Protein AF-A0A9D4WA13-F1 (afdb_monomer_lite)

Sequence (110 aa):
ENVDEQYSPLKLIDDSCFISFELNHFFESCLPKLLQGCKKVLLYSTLKHGISLRTMIRNTAQLNTPALLVAGDMQGAVFGALLDCPLIPTTKPKYQVCQLLFYSTYNLYT

InterPro domains:
  IPR006571 TLDc domain [PF07534] (19-97)

Structure (mmCIF, N/CA/C/O backbone):
data_AF-A0A9D4WA13-F1
#
_entry.id   AF-A0A9D4WA13-F1
#
loop_
_atom_site.group_PDB
_atom_site.id
_atom_site.type_symbol
_atom_site.label_atom_id
_atom_site.label_alt_id
_atom_site.label_comp_id
_atom_site.label_asym_id
_atom_site.label_entity_id
_atom_site.label_seq_id
_atom_site.pdbx_PDB_ins_code
_atom_site.Cartn_x
_atom_site.Cartn_y
_atom_site.Cartn_z
_atom_site.occupancy
_atom_site.B_iso_or_equiv
_atom_site.auth_seq_id
_atom_site.auth_comp_id
_atom_site.auth_asym_id
_atom_site.auth_atom_id
_atom_site.pdbx_PDB_model_num
ATOM 1 N N . GLU A 1 1 ? -16.390 -18.552 32.658 1.00 33.50 1 GLU A N 1
ATOM 2 C CA . GLU A 1 1 ? -15.531 -18.489 31.460 1.00 33.50 1 GLU A CA 1
ATOM 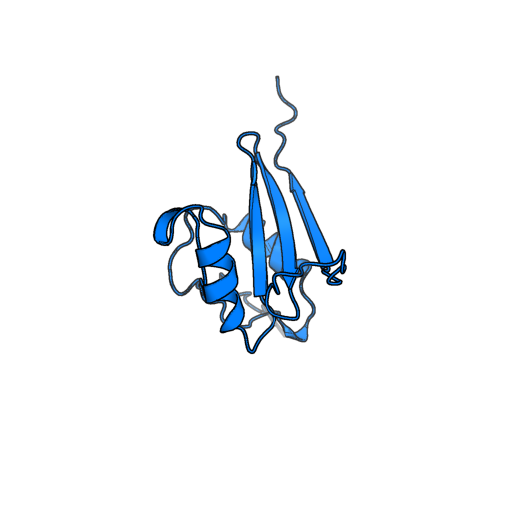3 C C . GLU A 1 1 ? -15.906 -17.247 30.675 1.00 33.50 1 GLU A C 1
ATOM 5 O O . GLU A 1 1 ? -16.990 -17.207 30.118 1.00 33.50 1 GLU A O 1
ATOM 10 N N . ASN A 1 2 ? -15.068 -16.212 30.723 1.00 26.77 2 ASN A N 1
ATOM 11 C CA . ASN A 1 2 ? -15.188 -15.032 29.869 1.00 26.77 2 ASN A CA 1
AT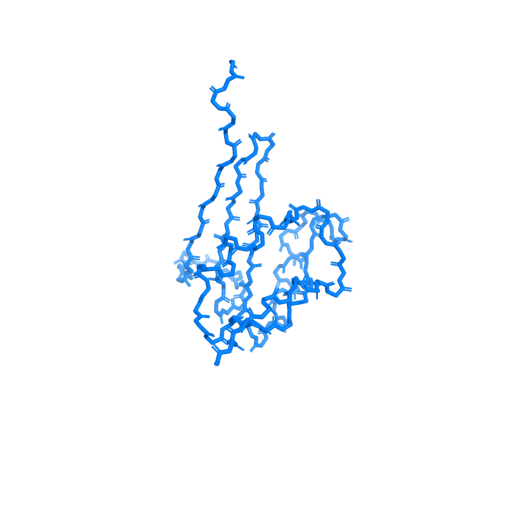OM 12 C C . ASN A 1 2 ? -13.956 -15.048 28.972 1.00 26.77 2 ASN A C 1
ATOM 14 O O . ASN A 1 2 ? -12.848 -14.823 29.457 1.00 26.77 2 ASN A O 1
ATOM 18 N N . VAL A 1 3 ? -14.141 -15.391 27.702 1.00 37.53 3 VAL A N 1
ATOM 19 C CA . VAL A 1 3 ? -13.110 -15.234 26.675 1.00 37.53 3 VAL A CA 1
ATOM 20 C C . VAL A 1 3 ? -13.520 -14.015 25.859 1.00 37.53 3 VAL A C 1
ATOM 22 O O . VAL A 1 3 ? -14.065 -14.135 24.769 1.00 37.53 3 VAL A O 1
ATOM 25 N N . ASP A 1 4 ? -13.322 -12.831 26.441 1.00 33.03 4 ASP A N 1
ATOM 26 C CA . ASP A 1 4 ? -13.274 -11.590 25.671 1.00 33.03 4 ASP A CA 1
ATOM 27 C C . ASP A 1 4 ? -11.929 -11.589 24.935 1.00 33.03 4 ASP A C 1
ATOM 29 O O . ASP A 1 4 ? -10.914 -11.090 25.428 1.00 33.03 4 ASP A O 1
ATOM 33 N N . GLU A 1 5 ? -11.899 -12.225 23.762 1.00 37.06 5 GLU A N 1
ATOM 34 C CA . GLU A 1 5 ? -10.838 -12.031 22.777 1.00 37.06 5 GLU A CA 1
ATOM 35 C C . GLU A 1 5 ? -10.907 -10.580 22.301 1.00 37.06 5 GLU A C 1
ATOM 37 O O . GLU A 1 5 ? -11.626 -10.196 21.378 1.00 37.06 5 GLU A O 1
ATOM 42 N N . GLN A 1 6 ? -10.174 -9.741 23.021 1.00 34.94 6 GLN A N 1
ATOM 43 C CA . GLN A 1 6 ? -10.061 -8.323 22.777 1.00 34.94 6 GLN A CA 1
ATOM 44 C C . GLN A 1 6 ? -9.257 -8.113 21.489 1.00 34.94 6 GLN A C 1
ATOM 46 O O . GLN A 1 6 ? -8.026 -8.030 21.506 1.00 34.94 6 GLN A O 1
ATOM 51 N N . TYR A 1 7 ? -9.967 -8.065 20.357 1.00 41.25 7 TYR A N 1
ATOM 52 C CA . TYR A 1 7 ? -9.432 -7.673 19.055 1.00 41.25 7 TYR A CA 1
ATOM 53 C C . TYR A 1 7 ? -8.724 -6.326 19.204 1.00 41.25 7 TYR A C 1
ATOM 55 O O . TYR A 1 7 ? -9.340 -5.264 19.300 1.00 41.25 7 TYR A O 1
ATOM 63 N N . SER A 1 8 ? -7.400 -6.387 19.302 1.00 38.38 8 SER A N 1
ATOM 64 C CA . SER A 1 8 ? -6.572 -5.207 19.486 1.00 38.38 8 SER A CA 1
ATOM 65 C C . SER A 1 8 ? -6.630 -4.368 18.207 1.00 38.38 8 SER A C 1
ATOM 67 O O . SER A 1 8 ? -6.421 -4.923 17.124 1.00 38.38 8 SER A O 1
ATOM 69 N N . PRO A 1 9 ? -6.892 -3.049 18.297 1.00 46.25 9 PRO A N 1
ATOM 70 C CA . PRO A 1 9 ? -6.888 -2.170 17.141 1.00 46.25 9 PRO A CA 1
ATOM 71 C C . PRO A 1 9 ? -5.571 -2.295 16.383 1.00 46.25 9 PRO A C 1
ATOM 73 O O . PRO A 1 9 ? -4.483 -2.310 16.963 1.00 46.25 9 PRO A O 1
ATOM 76 N N . LEU A 1 10 ? -5.695 -2.403 15.070 1.00 54.41 10 LEU A N 1
ATOM 77 C CA . LEU A 1 10 ? -4.603 -2.608 14.135 1.00 54.41 10 LEU A CA 1
ATOM 78 C C . LEU A 1 10 ? -3.580 -1.488 14.269 1.00 54.41 10 LEU A C 1
ATOM 80 O O . LEU A 1 10 ? -3.792 -0.365 13.815 1.00 54.41 10 LEU A O 1
ATOM 84 N N . LYS A 1 11 ? -2.449 -1.801 14.894 1.00 45.09 11 LYS A N 1
ATOM 85 C CA . LYS A 1 11 ? -1.344 -0.862 15.038 1.00 45.09 11 LYS A CA 1
ATOM 86 C C . LYS A 1 11 ? -0.568 -0.837 13.727 1.00 45.09 11 LYS A C 1
ATOM 88 O O . LYS A 1 11 ? 0.426 -1.552 13.568 1.00 45.09 11 LYS A O 1
ATOM 93 N N . LEU A 1 12 ? -1.061 -0.053 12.769 1.00 53.75 12 LEU A N 1
ATOM 94 C CA . LEU A 1 12 ? -0.272 0.323 11.603 1.00 53.75 12 LEU A CA 1
ATOM 95 C C . LEU A 1 12 ? 1.035 0.919 12.143 1.00 53.75 12 LEU A C 1
ATOM 97 O O . LEU A 1 12 ? 1.008 1.777 13.019 1.00 53.75 12 LEU A O 1
ATOM 101 N N . ILE A 1 13 ? 2.188 0.415 11.690 1.00 50.28 13 ILE A N 1
ATOM 102 C CA . ILE A 1 13 ? 3.499 0.931 12.144 1.00 50.28 13 ILE A CA 1
ATOM 103 C C . ILE A 1 13 ? 3.640 2.428 11.847 1.00 50.28 13 ILE A C 1
ATOM 105 O O . ILE A 1 13 ? 4.450 3.117 12.458 1.00 50.28 13 ILE A O 1
ATOM 109 N N . ASP A 1 14 ? 2.839 2.910 10.908 1.00 54.19 14 ASP A N 1
ATOM 110 C CA . ASP A 1 14 ? 2.879 4.251 10.390 1.00 54.19 14 ASP A CA 1
ATOM 111 C C . ASP A 1 14 ? 1.434 4.626 10.042 1.00 54.19 14 ASP A C 1
ATOM 113 O O . ASP A 1 14 ? 0.843 3.950 9.201 1.00 54.19 14 ASP A O 1
ATOM 117 N N . ASP A 1 15 ? 0.838 5.609 10.724 1.00 53.66 15 ASP A N 1
ATOM 118 C CA . ASP A 1 15 ? -0.588 5.937 10.586 1.00 53.66 15 ASP A CA 1
ATOM 119 C C . ASP A 1 15 ? -0.941 6.196 9.111 1.00 53.66 15 ASP A C 1
ATOM 121 O O . ASP A 1 15 ? -0.362 7.056 8.438 1.00 53.66 15 ASP A O 1
ATOM 125 N N . SER A 1 16 ? -1.890 5.428 8.571 1.00 55.84 16 SER A N 1
ATOM 126 C CA . SER A 1 16 ? -2.448 5.687 7.247 1.00 55.84 16 SER A CA 1
ATOM 127 C C . SER A 1 16 ? -3.637 6.606 7.440 1.00 55.84 16 SER A C 1
ATOM 129 O O . SER A 1 16 ? -4.697 6.156 7.863 1.00 55.84 16 SER A O 1
ATOM 131 N N . CYS A 1 17 ? -3.488 7.885 7.087 1.00 60.31 17 CYS A N 1
ATOM 132 C CA . CYS A 1 17 ? -4.580 8.866 7.133 1.00 60.31 17 CYS A CA 1
ATOM 133 C C . CYS A 1 17 ? -5.801 8.467 6.277 1.00 60.31 17 CYS A C 1
ATOM 135 O O . CYS A 1 17 ? -6.844 9.103 6.366 1.00 60.31 17 CYS A O 1
ATOM 137 N N . PHE A 1 18 ? -5.659 7.450 5.422 1.00 72.56 18 PHE A N 1
ATOM 138 C CA . PHE A 1 18 ? -6.684 6.972 4.502 1.00 72.56 18 PHE A CA 1
ATOM 139 C C . PHE A 1 18 ? -7.544 5.825 5.071 1.00 72.56 18 PHE A C 1
ATOM 141 O O . PHE A 1 18 ? -8.679 5.651 4.641 1.00 72.56 18 PHE A O 1
ATOM 148 N N . ILE A 1 19 ? -7.036 5.031 6.022 1.00 75.38 19 ILE A N 1
ATOM 149 C CA . ILE A 1 19 ? -7.741 3.835 6.514 1.00 75.38 19 ILE A CA 1
ATOM 150 C C . ILE A 1 19 ? -8.372 4.143 7.877 1.00 75.38 19 ILE A C 1
ATOM 152 O O . ILE A 1 19 ? -7.668 4.197 8.884 1.00 75.38 19 ILE A O 1
ATOM 156 N N . SER A 1 20 ? -9.699 4.322 7.910 1.00 78.81 20 SER A N 1
ATOM 157 C CA . SER A 1 20 ? -10.460 4.436 9.163 1.00 78.81 20 SER A CA 1
ATOM 158 C C . SER A 1 20 ? -10.504 3.102 9.917 1.00 78.81 20 SER A C 1
ATOM 160 O O . SER A 1 20 ? -10.217 2.044 9.350 1.00 78.81 20 SER A O 1
ATOM 162 N N . PHE A 1 21 ? -10.887 3.130 11.195 1.00 80.62 21 PHE A N 1
ATOM 163 C CA . PHE A 1 21 ? -11.013 1.918 12.009 1.00 80.62 21 PHE A CA 1
ATOM 164 C C . PHE A 1 21 ? -12.009 0.916 11.401 1.00 80.62 21 PHE A C 1
ATOM 166 O O . PHE A 1 21 ? -11.707 -0.274 11.298 1.00 80.62 21 PHE A O 1
ATOM 173 N N . GLU A 1 22 ? -13.154 1.403 10.926 1.00 82.31 22 GLU A N 1
ATOM 174 C CA . GLU A 1 22 ? -14.222 0.606 10.315 1.00 82.31 22 GLU A CA 1
ATOM 175 C C . GLU A 1 22 ? -13.756 -0.047 9.012 1.00 82.31 22 GLU A C 1
ATOM 177 O O . GLU A 1 22 ? -13.955 -1.246 8.811 1.00 82.31 22 GLU A O 1
ATOM 182 N N . LEU A 1 23 ? -13.077 0.722 8.152 1.00 81.38 23 LEU A N 1
ATOM 183 C CA . LEU A 1 23 ? -12.476 0.217 6.917 1.00 81.38 23 LEU A CA 1
ATOM 184 C C . LEU A 1 23 ? -11.459 -0.882 7.204 1.00 81.38 23 LEU A C 1
ATOM 186 O O . LEU A 1 23 ? -11.438 -1.918 6.541 1.00 81.38 23 LEU A O 1
ATOM 190 N N . ASN A 1 24 ? -10.615 -0.660 8.206 1.00 81.38 24 ASN A N 1
ATOM 191 C CA . ASN A 1 24 ? -9.589 -1.617 8.574 1.00 81.38 24 ASN A CA 1
ATOM 192 C C . ASN A 1 24 ? -10.207 -2.927 9.073 1.00 81.38 24 ASN A C 1
ATOM 194 O O . ASN A 1 24 ? -9.828 -4.001 8.612 1.00 81.38 24 ASN A O 1
ATOM 198 N N . HIS A 1 25 ? -11.214 -2.833 9.945 1.00 84.06 25 HIS A N 1
ATOM 199 C CA . HIS A 1 25 ? -11.963 -3.986 10.435 1.00 84.06 25 HIS A CA 1
ATOM 200 C C . HIS A 1 25 ? -12.671 -4.742 9.298 1.00 84.06 25 HIS A C 1
ATOM 202 O O . HIS A 1 25 ? -12.618 -5.972 9.243 1.00 84.06 25 HIS A O 1
ATOM 208 N N . PHE A 1 26 ? -13.283 -4.024 8.349 1.00 86.44 26 PHE A N 1
ATOM 209 C CA . PHE A 1 26 ? -13.881 -4.629 7.157 1.00 86.44 26 PHE A CA 1
ATOM 210 C C . PHE A 1 26 ? -12.848 -5.440 6.369 1.00 86.44 26 PHE A C 1
ATOM 212 O O . PHE A 1 26 ? -13.067 -6.626 6.102 1.00 86.44 26 PHE A O 1
ATOM 219 N N . PHE A 1 27 ? -11.697 -4.842 6.052 1.00 82.81 27 PHE A N 1
ATOM 220 C CA . PHE A 1 27 ? -10.659 -5.546 5.310 1.00 82.81 27 PHE A CA 1
ATOM 221 C C . PHE A 1 27 ? -10.107 -6.746 6.085 1.00 82.81 27 PHE A C 1
ATOM 223 O O . PHE A 1 27 ? -9.955 -7.799 5.476 1.00 82.81 27 PHE A O 1
ATOM 230 N N . GLU A 1 28 ? -9.879 -6.649 7.400 1.00 82.00 28 GLU A N 1
ATOM 231 C CA . GLU A 1 28 ? -9.473 -7.799 8.232 1.00 82.00 28 GLU A CA 1
ATOM 232 C C . GLU A 1 28 ? -10.459 -8.964 8.171 1.00 82.00 28 GLU A C 1
ATOM 234 O O . GLU A 1 28 ? -10.051 -10.119 8.034 1.00 82.00 28 GLU A O 1
ATOM 239 N N . SER A 1 29 ? -11.760 -8.675 8.246 1.00 83.75 29 SER A N 1
ATOM 240 C CA . SER A 1 29 ? -12.789 -9.719 8.197 1.00 83.75 29 SER A CA 1
ATOM 241 C C . SER A 1 29 ? -12.797 -10.475 6.864 1.00 83.75 29 SER A C 1
ATOM 243 O O . SER A 1 29 ? -13.172 -11.645 6.812 1.00 83.75 29 SER A O 1
ATOM 245 N N . CYS A 1 30 ? -12.329 -9.823 5.796 1.00 82.88 30 CYS A N 1
ATOM 246 C CA . CYS A 1 30 ? -12.224 -10.399 4.463 1.00 82.88 30 CYS A CA 1
ATOM 247 C C . CYS A 1 30 ? -10.901 -11.139 4.218 1.00 82.88 30 CYS A C 1
ATOM 249 O O . CYS A 1 30 ? -10.782 -11.857 3.220 1.00 82.88 30 CYS A O 1
ATOM 251 N N . LEU A 1 31 ? -9.894 -10.945 5.078 1.00 81.06 31 LEU A N 1
ATOM 252 C CA . LEU A 1 31 ? -8.605 -11.607 4.930 1.00 81.06 31 LEU A CA 1
ATOM 253 C C . LEU A 1 31 ? -8.690 -13.082 5.350 1.00 81.06 31 LEU A C 1
ATOM 255 O O . LEU A 1 31 ? -9.417 -13.428 6.285 1.00 81.06 31 LEU A O 1
ATOM 259 N N . PRO A 1 32 ? -7.900 -13.965 4.711 1.00 80.81 32 PRO A N 1
ATOM 260 C CA . PRO A 1 32 ? -7.709 -15.325 5.188 1.00 80.81 32 PRO A CA 1
ATOM 261 C C . PRO A 1 32 ? -7.317 -15.334 6.667 1.00 80.81 32 PRO A C 1
ATOM 263 O O . PRO A 1 32 ? -6.497 -14.522 7.092 1.00 80.81 32 PRO A O 1
ATOM 266 N N . LYS A 1 33 ? -7.820 -16.309 7.435 1.00 79.44 33 LYS A N 1
ATOM 267 C CA . LYS A 1 33 ? -7.513 -16.457 8.874 1.00 79.44 33 LYS A CA 1
ATOM 268 C C . LYS A 1 33 ? -6.011 -16.455 9.186 1.00 79.44 33 LYS A C 1
ATOM 270 O O . LYS A 1 33 ? -5.614 -16.027 10.258 1.00 79.44 33 LYS A O 1
ATOM 275 N N . LEU A 1 34 ? -5.181 -16.893 8.236 1.00 75.62 34 LEU A N 1
ATOM 276 C CA . LEU A 1 34 ? -3.720 -16.895 8.352 1.00 75.62 34 LEU A CA 1
ATOM 277 C C . LEU A 1 34 ? -3.111 -15.482 8.448 1.00 75.62 34 LEU A C 1
ATOM 279 O O . LEU A 1 34 ? -2.009 -15.325 8.959 1.00 75.62 34 LEU A O 1
ATOM 283 N N . LEU A 1 35 ? -3.808 -14.469 7.934 1.00 73.69 35 LEU A N 1
ATOM 284 C CA . LEU A 1 35 ? -3.366 -13.073 7.915 1.00 73.69 35 LEU A CA 1
ATOM 285 C C . LEU A 1 35 ? -4.026 -12.225 9.009 1.00 73.69 35 LEU A C 1
ATOM 287 O O . LEU A 1 35 ? -3.602 -11.092 9.233 1.00 73.69 35 LEU A O 1
ATOM 291 N N . GLN A 1 36 ? -5.031 -12.766 9.702 1.00 78.31 36 GLN A N 1
ATOM 292 C CA . GLN A 1 36 ? -5.697 -12.085 10.808 1.00 78.31 36 GLN A CA 1
ATOM 293 C C . GLN A 1 36 ? -4.748 -11.969 12.009 1.00 78.31 36 GLN A C 1
ATOM 295 O O . GLN A 1 36 ? -4.035 -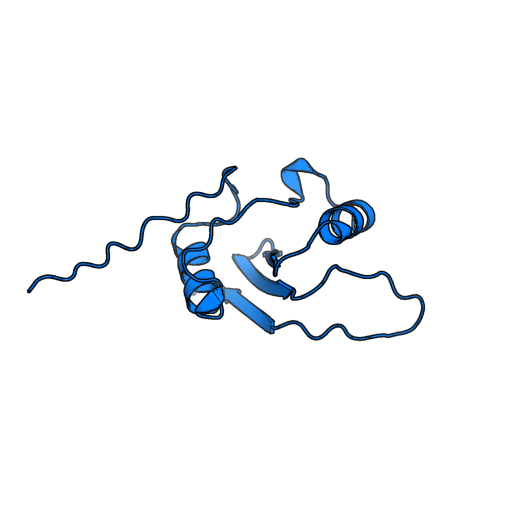12.911 12.353 1.00 78.31 36 GLN A O 1
ATOM 300 N N . GLY A 1 37 ? -4.702 -10.787 12.629 1.00 72.44 37 GLY A N 1
ATOM 301 C CA . GLY A 1 37 ? -3.833 -10.509 13.782 1.00 72.44 37 GLY A CA 1
ATOM 302 C C . GLY A 1 37 ? -2.345 -10.337 13.444 1.00 72.44 37 GLY A C 1
ATOM 303 O O . GLY A 1 37 ? -1.538 -10.063 14.334 1.00 72.44 37 GLY A O 1
ATOM 304 N N . CYS A 1 38 ? -1.962 -10.448 12.167 1.00 74.81 38 CYS A N 1
ATOM 305 C CA . CYS A 1 38 ? -0.601 -10.165 11.726 1.00 74.81 38 CYS A CA 1
ATOM 306 C C . CYS A 1 38 ? -0.308 -8.659 11.764 1.00 74.81 38 CYS A C 1
ATOM 308 O O . CYS A 1 38 ? -1.143 -7.818 11.423 1.00 74.81 38 CYS A O 1
ATOM 310 N N . LYS A 1 39 ? 0.929 -8.301 12.122 1.00 75.94 39 LYS A N 1
ATOM 311 C CA . LYS A 1 39 ? 1.383 -6.908 12.089 1.00 75.94 39 LYS A CA 1
ATOM 312 C C . LYS A 1 39 ? 1.505 -6.438 10.639 1.00 75.94 39 LYS A C 1
ATOM 314 O O . LYS A 1 39 ? 2.356 -6.924 9.898 1.00 75.94 39 LYS A O 1
ATOM 319 N N . LYS A 1 40 ? 0.693 -5.457 10.251 1.00 76.19 40 LYS A N 1
ATOM 320 C CA . LYS A 1 40 ? 0.750 -4.837 8.923 1.00 76.19 40 LYS A CA 1
ATOM 321 C C . LYS A 1 40 ? 1.734 -3.671 8.905 1.00 76.19 40 LYS A C 1
ATOM 323 O O . LYS A 1 40 ? 1.794 -2.870 9.840 1.00 76.19 40 LYS A O 1
ATOM 328 N N . VAL A 1 41 ? 2.493 -3.565 7.819 1.00 81.94 41 VAL A N 1
ATOM 329 C CA . VAL A 1 41 ? 3.459 -2.484 7.591 1.00 81.94 41 VAL A CA 1
ATOM 330 C C . VAL A 1 41 ? 3.078 -1.743 6.322 1.00 81.94 41 VAL A C 1
ATOM 332 O O . VAL A 1 41 ? 2.735 -2.364 5.316 1.00 81.94 41 VAL A O 1
ATOM 335 N N . LEU A 1 42 ? 3.140 -0.413 6.362 1.00 85.00 42 LEU A N 1
ATOM 336 C CA . LEU A 1 42 ? 2.917 0.404 5.180 1.00 85.00 42 LEU A CA 1
ATOM 337 C C . LEU A 1 42 ? 4.130 0.304 4.248 1.00 85.00 42 LEU A C 1
ATOM 339 O O . LEU A 1 42 ? 5.186 0.859 4.532 1.00 85.00 42 LEU A O 1
ATOM 343 N N . LEU A 1 43 ? 3.963 -0.388 3.123 1.00 87.00 43 LEU A N 1
ATOM 344 C CA . LEU A 1 43 ? 5.012 -0.534 2.109 1.00 87.00 43 LEU A CA 1
ATOM 345 C C . LEU A 1 43 ? 5.045 0.635 1.111 1.00 87.00 43 LEU A C 1
ATOM 347 O O . LEU A 1 43 ? 6.094 1.018 0.592 1.00 87.00 43 LEU A O 1
ATOM 351 N N . TYR A 1 44 ? 3.875 1.177 0.783 1.00 88.56 44 TYR A N 1
ATOM 352 C CA . TYR A 1 44 ? 3.720 2.241 -0.197 1.00 88.56 44 TYR A CA 1
ATOM 353 C C . TYR A 1 44 ? 2.448 3.037 0.095 1.00 88.56 44 TYR A C 1
ATOM 355 O O . TYR A 1 44 ? 1.433 2.484 0.506 1.00 88.56 44 TYR A O 1
ATOM 363 N N . SER A 1 45 ? 2.505 4.341 -0.152 1.00 88.25 45 SER A N 1
ATOM 364 C CA . SER A 1 45 ? 1.340 5.222 -0.169 1.00 88.25 45 SER A CA 1
ATOM 365 C C . SER A 1 45 ? 1.595 6.357 -1.147 1.00 88.25 45 SER A C 1
ATOM 367 O O . SER A 1 45 ? 2.729 6.826 -1.277 1.00 88.25 45 SER A O 1
ATOM 369 N N . THR A 1 46 ? 0.540 6.823 -1.809 1.00 90.00 46 THR A N 1
ATOM 370 C CA . THR A 1 46 ? 0.618 7.955 -2.740 1.00 90.00 46 THR A CA 1
ATOM 371 C C . THR A 1 46 ? 1.028 9.249 -2.039 1.00 90.00 46 THR A C 1
ATOM 373 O O . THR A 1 46 ? 1.710 10.071 -2.644 1.00 90.00 46 THR A O 1
ATOM 376 N N . LEU A 1 47 ? 0.693 9.395 -0.751 1.00 86.38 47 LEU A N 1
ATOM 377 C CA . LEU A 1 47 ? 1.060 10.552 0.066 1.00 86.38 47 LEU A CA 1
ATOM 378 C C . LEU A 1 47 ? 2.559 10.593 0.406 1.00 86.38 47 LEU A C 1
ATOM 380 O O . LEU A 1 47 ? 3.167 11.654 0.327 1.00 86.38 47 LEU A O 1
ATOM 384 N N . LYS A 1 48 ? 3.168 9.454 0.769 1.00 88.19 48 LYS A N 1
ATOM 385 C CA . LYS A 1 48 ? 4.586 9.403 1.188 1.00 88.19 48 LYS A CA 1
ATOM 386 C C . LYS A 1 48 ? 5.551 9.168 0.032 1.00 88.19 48 LYS A C 1
ATOM 388 O O . LYS A 1 48 ? 6.674 9.654 0.059 1.00 88.19 48 LYS A O 1
ATOM 393 N N . HIS A 1 49 ? 5.124 8.412 -0.976 1.00 89.88 49 HIS A N 1
ATOM 394 C CA . HIS A 1 49 ? 5.996 7.914 -2.042 1.00 89.88 49 HIS A CA 1
ATOM 395 C C . HIS A 1 49 ? 5.629 8.459 -3.434 1.00 89.88 49 HIS A C 1
ATOM 397 O O . HIS A 1 49 ? 6.287 8.120 -4.422 1.00 89.88 49 HIS A O 1
ATOM 403 N N . GLY A 1 50 ? 4.590 9.299 -3.527 1.00 90.81 50 GLY A N 1
ATOM 404 C CA . GLY A 1 50 ? 4.077 9.862 -4.777 1.00 90.81 50 GLY A CA 1
ATOM 405 C C . GLY A 1 50 ? 3.232 8.876 -5.587 1.00 90.81 50 GLY A C 1
ATOM 406 O O . GLY A 1 50 ? 3.150 7.699 -5.264 1.00 90.81 50 GLY A O 1
ATOM 407 N N . ILE A 1 51 ? 2.620 9.340 -6.678 1.00 92.00 51 ILE A N 1
ATOM 408 C CA . ILE A 1 51 ? 1.618 8.598 -7.481 1.00 92.00 51 ILE A CA 1
ATOM 409 C C . ILE A 1 51 ? 2.202 7.680 -8.574 1.00 92.00 51 ILE A C 1
ATOM 411 O O . ILE A 1 51 ? 1.485 7.176 -9.435 1.00 92.00 51 ILE A O 1
ATOM 415 N N . SER A 1 52 ? 3.522 7.491 -8.598 1.00 93.25 52 SER A N 1
ATOM 416 C CA . SER A 1 52 ? 4.196 6.748 -9.667 1.00 93.25 52 SER A CA 1
ATOM 417 C C . SER A 1 52 ? 3.992 5.238 -9.533 1.00 93.25 52 SER A C 1
ATOM 419 O O . SER A 1 52 ? 4.484 4.618 -8.586 1.00 93.25 52 SER A O 1
ATOM 421 N N . LEU A 1 53 ? 3.387 4.618 -10.553 1.00 90.69 53 LEU A N 1
ATOM 422 C CA . LEU A 1 53 ? 3.274 3.157 -10.650 1.00 90.69 53 LEU A CA 1
ATOM 423 C C . LEU A 1 53 ? 4.641 2.466 -10.622 1.00 90.69 53 LEU A C 1
ATOM 425 O O . LEU A 1 53 ? 4.779 1.406 -10.023 1.00 90.69 53 LEU A O 1
ATOM 429 N N . ARG A 1 54 ? 5.678 3.075 -11.215 1.00 91.19 54 ARG A N 1
ATOM 430 C CA . ARG A 1 54 ? 7.048 2.535 -11.169 1.00 91.19 54 ARG A CA 1
ATOM 431 C C . ARG A 1 54 ? 7.557 2.444 -9.731 1.00 91.19 54 ARG A C 1
ATOM 433 O O . ARG A 1 54 ? 8.202 1.460 -9.376 1.00 91.19 54 ARG A O 1
ATOM 440 N N . THR A 1 55 ? 7.272 3.460 -8.918 1.00 91.81 55 THR A N 1
ATOM 441 C CA . THR A 1 55 ? 7.650 3.477 -7.500 1.00 91.81 55 THR A CA 1
ATOM 442 C C . THR A 1 55 ? 6.875 2.417 -6.725 1.00 91.81 55 THR A C 1
ATOM 444 O O . THR A 1 55 ? 7.492 1.643 -5.998 1.00 91.81 55 THR A O 1
ATOM 447 N N . MET A 1 56 ? 5.558 2.324 -6.942 1.00 90.50 56 MET A N 1
ATOM 448 C CA . MET A 1 56 ? 4.714 1.294 -6.332 1.00 90.50 56 MET A CA 1
ATOM 449 C C . MET A 1 56 ? 5.224 -0.114 -6.657 1.00 90.50 56 MET A C 1
ATOM 451 O O . MET A 1 56 ? 5.502 -0.887 -5.748 1.00 90.50 56 MET A O 1
ATOM 455 N N . ILE A 1 57 ? 5.434 -0.417 -7.940 1.00 90.38 57 ILE A N 1
ATOM 456 C CA . ILE A 1 57 ? 5.925 -1.716 -8.417 1.00 90.38 57 ILE A CA 1
ATOM 457 C C . ILE A 1 57 ? 7.261 -2.077 -7.760 1.00 90.38 57 ILE A C 1
ATOM 459 O O . ILE A 1 57 ? 7.416 -3.181 -7.240 1.00 90.38 57 ILE A O 1
ATOM 463 N N . ARG A 1 58 ? 8.216 -1.139 -7.719 1.00 90.50 58 ARG A N 1
ATOM 464 C CA . ARG A 1 58 ? 9.520 -1.367 -7.081 1.00 90.50 58 ARG A CA 1
ATOM 465 C C . ARG A 1 58 ? 9.390 -1.661 -5.588 1.00 90.50 58 ARG A C 1
ATOM 467 O O . ARG A 1 58 ? 10.106 -2.525 -5.094 1.00 90.50 58 ARG A O 1
ATOM 474 N N . ASN A 1 59 ? 8.492 -0.974 -4.887 1.00 87.38 59 ASN A N 1
ATOM 475 C CA . ASN A 1 59 ? 8.233 -1.266 -3.481 1.00 87.38 59 ASN A CA 1
ATOM 476 C C . ASN A 1 59 ? 7.594 -2.655 -3.334 1.00 87.38 59 ASN A C 1
ATOM 478 O O . ASN A 1 59 ? 8.064 -3.451 -2.530 1.00 87.38 59 ASN A O 1
ATOM 482 N N . THR A 1 60 ? 6.607 -3.003 -4.171 1.00 86.75 60 THR A N 1
ATOM 483 C CA . THR A 1 60 ? 5.984 -4.340 -4.144 1.00 86.75 60 T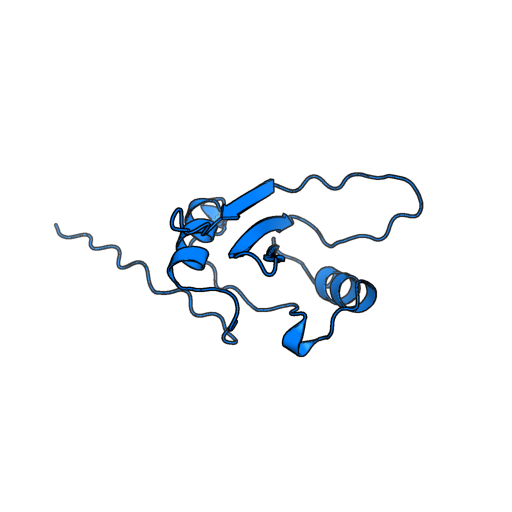HR A CA 1
ATOM 484 C C . THR A 1 60 ? 6.945 -5.474 -4.492 1.00 86.75 60 THR A C 1
ATOM 486 O O . THR A 1 60 ? 6.746 -6.582 -4.018 1.00 86.75 60 THR A O 1
ATOM 489 N N . ALA A 1 61 ? 8.012 -5.222 -5.255 1.00 86.50 61 ALA A N 1
ATOM 490 C CA . ALA A 1 61 ? 9.043 -6.221 -5.554 1.00 86.50 61 ALA A CA 1
ATOM 491 C C . ALA A 1 61 ? 9.793 -6.724 -4.307 1.00 86.50 61 ALA A C 1
ATOM 493 O O . ALA A 1 61 ? 10.446 -7.759 -4.370 1.00 86.50 61 ALA A O 1
ATOM 494 N N . GLN A 1 62 ? 9.692 -6.011 -3.183 1.00 80.31 62 GLN A N 1
ATOM 495 C CA . GLN A 1 62 ? 10.270 -6.407 -1.897 1.00 80.31 62 GLN A CA 1
ATOM 496 C C . GLN A 1 62 ? 9.312 -7.273 -1.056 1.00 80.31 62 GLN A C 1
ATOM 498 O O . GLN A 1 62 ? 9.646 -7.641 0.070 1.00 80.31 62 GLN A O 1
ATOM 503 N N . LEU A 1 63 ? 8.110 -7.578 -1.565 1.00 79.31 63 LEU A N 1
ATOM 504 C CA . LEU A 1 63 ? 7.121 -8.390 -0.860 1.00 79.31 63 LEU A CA 1
ATOM 505 C C . LEU A 1 63 ? 7.524 -9.864 -0.843 1.00 79.31 63 LEU A C 1
ATOM 507 O O . LEU A 1 63 ? 7.478 -10.543 -1.866 1.00 79.31 63 LEU A O 1
ATOM 511 N N . ASN A 1 64 ? 7.817 -10.360 0.357 1.00 76.06 64 ASN A N 1
ATOM 512 C CA . ASN A 1 64 ? 7.946 -11.790 0.648 1.00 76.06 64 ASN A CA 1
ATOM 513 C C . ASN A 1 64 ? 6.679 -12.364 1.311 1.00 76.06 64 ASN A C 1
ATOM 515 O O . ASN A 1 64 ? 6.620 -13.553 1.610 1.00 76.06 64 ASN A O 1
ATOM 519 N N . THR A 1 65 ? 5.684 -11.515 1.578 1.00 76.88 65 THR A N 1
ATOM 520 C CA . THR A 1 65 ? 4.429 -11.846 2.263 1.00 76.88 65 THR A CA 1
ATOM 521 C C . THR A 1 65 ? 3.244 -11.258 1.499 1.00 76.88 65 THR A C 1
ATOM 523 O O . THR A 1 65 ? 3.431 -10.258 0.797 1.00 76.88 65 THR A O 1
ATOM 526 N N . PRO A 1 66 ? 2.024 -11.802 1.669 1.00 83.50 66 PRO A N 1
ATOM 527 C CA . PRO A 1 66 ? 0.825 -11.216 1.087 1.00 83.50 66 PRO A CA 1
ATOM 528 C C . PRO A 1 66 ? 0.653 -9.748 1.485 1.00 83.50 66 PRO A C 1
ATOM 530 O O . PRO A 1 66 ? 0.965 -9.356 2.614 1.00 83.50 66 PRO A O 1
ATOM 533 N N . ALA A 1 67 ? 0.158 -8.935 0.557 1.00 86.19 67 ALA A N 1
ATOM 534 C CA . ALA A 1 67 ? -0.018 -7.502 0.744 1.00 86.19 67 ALA A CA 1
ATOM 535 C C . ALA A 1 67 ? -1.435 -7.069 0.396 1.00 86.19 67 ALA A C 1
ATOM 537 O O . ALA A 1 67 ? -2.012 -7.516 -0.589 1.00 86.19 67 ALA A O 1
ATOM 538 N N . LEU A 1 68 ? -1.976 -6.146 1.184 1.00 87.75 68 LEU A N 1
ATOM 539 C CA . LEU A 1 68 ? -3.264 -5.528 0.908 1.00 87.75 68 LEU A CA 1
ATOM 540 C C . LEU A 1 68 ? -3.033 -4.195 0.190 1.00 87.75 68 LEU A C 1
ATOM 542 O O . LEU A 1 68 ? -2.507 -3.250 0.780 1.00 87.75 68 LEU A O 1
ATOM 546 N N . LEU A 1 69 ? -3.430 -4.119 -1.077 1.00 89.44 69 LEU A N 1
ATOM 547 C CA . LEU A 1 69 ? -3.534 -2.863 -1.810 1.00 89.44 69 LEU A CA 1
ATOM 548 C C . LEU A 1 69 ? -4.892 -2.240 -1.502 1.00 89.44 69 LEU A C 1
ATOM 550 O O . LEU A 1 69 ? -5.908 -2.908 -1.655 1.00 89.44 69 LEU A O 1
ATOM 554 N N . VAL A 1 70 ? -4.915 -0.971 -1.106 1.00 89.19 70 VAL A N 1
ATOM 555 C CA . VAL A 1 70 ? -6.158 -0.222 -0.899 1.00 89.19 70 VAL A CA 1
ATOM 556 C C . VAL A 1 70 ? -6.104 1.060 -1.724 1.00 89.19 70 VAL A C 1
ATOM 558 O O . VAL A 1 70 ? -5.106 1.780 -1.688 1.00 89.19 70 VAL A O 1
ATOM 561 N N . ALA A 1 71 ? -7.165 1.332 -2.474 1.00 89.19 71 ALA A N 1
ATOM 562 C CA . ALA A 1 71 ? -7.341 2.522 -3.294 1.00 89.19 71 ALA A CA 1
ATOM 563 C C . ALA A 1 71 ? -8.713 3.138 -3.010 1.00 89.19 71 ALA A C 1
ATOM 565 O O . ALA A 1 71 ? -9.693 2.417 -2.876 1.00 89.19 71 ALA A O 1
ATOM 566 N N . GLY A 1 72 ? -8.794 4.462 -2.933 1.00 88.12 72 GLY A N 1
ATOM 567 C CA . GLY A 1 72 ? -10.057 5.186 -2.798 1.00 88.12 72 GLY A CA 1
ATOM 568 C C . GLY A 1 72 ? -10.292 6.115 -3.968 1.00 88.12 72 GLY A C 1
ATOM 569 O O . GLY A 1 72 ? -9.333 6.641 -4.538 1.00 88.12 72 GLY A O 1
ATOM 570 N N . ASP A 1 73 ? -11.558 6.332 -4.298 1.00 86.88 73 ASP A N 1
ATOM 571 C CA . ASP A 1 73 ? -11.969 7.437 -5.152 1.00 86.88 73 ASP A CA 1
ATOM 572 C C . ASP A 1 73 ? -12.317 8.687 -4.318 1.00 86.88 73 ASP A C 1
ATOM 574 O O . ASP A 1 73 ? -12.319 8.673 -3.086 1.00 86.88 73 ASP A O 1
ATOM 578 N N . MET A 1 74 ? -12.596 9.800 -5.000 1.00 85.38 74 MET A N 1
ATOM 579 C CA . MET A 1 74 ? -12.981 11.059 -4.345 1.00 85.38 74 MET A CA 1
ATOM 580 C C . MET A 1 74 ? -14.450 11.079 -3.887 1.00 85.38 74 MET A C 1
ATOM 582 O O . MET A 1 74 ? -14.860 12.026 -3.223 1.00 85.38 74 MET A O 1
ATOM 586 N N . GLN A 1 75 ? -15.243 10.068 -4.251 1.00 85.50 75 GLN A N 1
ATOM 587 C CA . GLN A 1 75 ? -16.670 9.952 -3.933 1.00 85.50 75 GLN A CA 1
ATOM 588 C C . GLN A 1 75 ? -16.922 9.060 -2.703 1.00 85.50 75 GLN A C 1
ATOM 590 O O . GLN A 1 75 ? -18.069 8.895 -2.293 1.00 85.50 75 GLN A O 1
ATOM 595 N N . GLY A 1 76 ? -15.869 8.496 -2.102 1.00 82.00 76 GLY A N 1
ATOM 596 C CA . GLY A 1 76 ? -15.950 7.639 -0.915 1.00 82.00 76 GLY A CA 1
ATOM 597 C C . GLY A 1 76 ? -16.042 6.139 -1.215 1.00 82.00 76 GLY A C 1
ATOM 598 O O . GLY A 1 76 ? -16.251 5.341 -0.300 1.00 82.00 76 GLY A O 1
ATOM 599 N N . ALA A 1 77 ? -15.870 5.723 -2.470 1.00 85.81 77 ALA A N 1
ATOM 600 C CA . ALA A 1 77 ? -15.692 4.321 -2.815 1.00 85.81 77 ALA A CA 1
ATOM 601 C C . ALA A 1 77 ? -14.250 3.884 -2.514 1.00 85.81 77 ALA A C 1
ATOM 603 O O . ALA A 1 77 ? -13.284 4.530 -2.923 1.00 85.81 77 ALA A O 1
ATOM 604 N N . VAL A 1 78 ? -14.101 2.764 -1.810 1.00 88.25 78 VAL A N 1
ATOM 605 C CA . VAL A 1 78 ? -12.820 2.183 -1.406 1.00 88.25 78 VAL A CA 1
ATOM 606 C C . VAL A 1 78 ? -12.705 0.758 -1.947 1.00 88.25 78 VAL A C 1
ATOM 608 O O . VAL A 1 78 ? -13.507 -0.130 -1.676 1.00 88.25 78 VAL A O 1
ATOM 611 N N . PHE A 1 79 ? -11.652 0.518 -2.707 1.00 88.44 79 PHE A N 1
ATOM 612 C CA . PHE A 1 79 ? -11.320 -0.757 -3.318 1.00 88.44 79 PHE A CA 1
ATOM 613 C C . PHE A 1 79 ? -10.109 -1.350 -2.603 1.00 88.44 79 PHE A C 1
ATOM 615 O O . PHE A 1 79 ? -9.126 -0.659 -2.342 1.00 88.44 79 PHE A O 1
ATOM 622 N N . GLY A 1 80 ? -10.168 -2.638 -2.304 1.0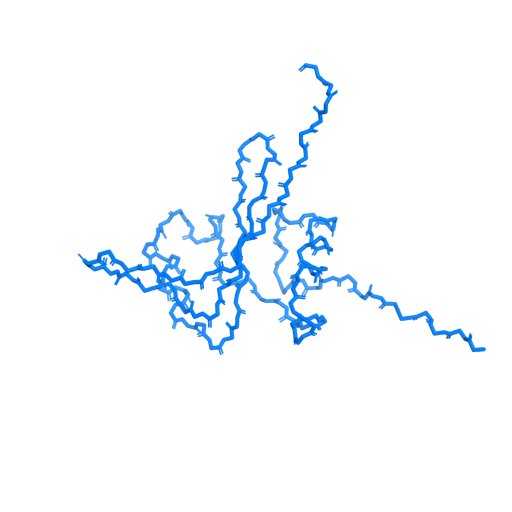0 88.62 80 GLY A N 1
ATOM 623 C CA . GLY A 1 80 ? -9.067 -3.427 -1.778 1.00 88.62 80 GLY A CA 1
ATOM 624 C C . GLY A 1 80 ? -8.688 -4.551 -2.738 1.00 88.62 80 GLY A C 1
ATOM 625 O O . GLY A 1 80 ? -9.526 -5.064 -3.475 1.00 88.62 80 GLY A O 1
ATOM 626 N N . ALA A 1 81 ? -7.432 -4.973 -2.722 1.00 88.81 81 ALA A N 1
ATOM 627 C CA . ALA A 1 81 ? -6.984 -6.179 -3.402 1.00 88.81 81 ALA A CA 1
ATOM 628 C C . ALA A 1 81 ? -5.927 -6.884 -2.555 1.00 88.81 81 ALA A C 1
ATOM 630 O O . ALA A 1 81 ? -4.934 -6.267 -2.162 1.00 88.81 81 ALA A O 1
ATOM 631 N N . LEU A 1 82 ? -6.131 -8.172 -2.286 1.00 87.81 82 LEU A N 1
ATOM 632 C CA . LEU A 1 82 ? -5.108 -9.012 -1.678 1.00 87.81 82 LEU A CA 1
ATOM 633 C C . LEU A 1 82 ? -4.170 -9.522 -2.775 1.00 87.81 82 LEU A C 1
ATOM 635 O O . LEU A 1 82 ? -4.601 -10.166 -3.735 1.00 87.81 82 LEU A O 1
ATOM 639 N N . LEU A 1 83 ? -2.895 -9.185 -2.627 1.00 86.25 83 LEU A N 1
ATOM 640 C CA . LEU A 1 83 ? -1.805 -9.562 -3.508 1.00 86.25 83 LEU A CA 1
ATOM 641 C C . LEU A 1 83 ? -1.005 -10.676 -2.839 1.00 86.25 83 LEU A C 1
ATOM 643 O O . LEU A 1 83 ? -0.387 -10.447 -1.802 1.00 86.25 83 LEU A O 1
ATOM 647 N N . ASP A 1 84 ? -0.961 -11.851 -3.458 1.00 82.88 84 ASP A N 1
ATOM 648 C CA . ASP A 1 84 ? -0.133 -12.964 -2.971 1.00 82.88 84 ASP A CA 1
ATOM 649 C C . ASP A 1 84 ? 1.316 -12.889 -3.477 1.00 82.88 84 ASP A C 1
ATOM 651 O O . ASP A 1 84 ? 2.203 -13.570 -2.968 1.00 82.88 84 ASP A O 1
ATOM 655 N N . CYS A 1 85 ? 1.573 -12.057 -4.489 1.00 82.06 85 CYS A N 1
ATOM 656 C CA . CYS A 1 85 ? 2.894 -11.865 -5.070 1.00 82.06 85 CYS A CA 1
ATOM 657 C C . CYS A 1 85 ? 3.109 -10.417 -5.549 1.00 82.06 85 CYS A C 1
ATOM 659 O O . CYS A 1 85 ? 2.137 -9.675 -5.738 1.00 82.06 85 CYS A O 1
ATOM 661 N N . PRO A 1 86 ? 4.373 -9.988 -5.739 1.00 85.12 86 PRO A N 1
ATOM 662 C CA . PRO A 1 86 ? 4.699 -8.654 -6.233 1.00 85.12 86 PRO A CA 1
ATOM 663 C C . PRO A 1 86 ? 3.974 -8.285 -7.526 1.00 85.12 86 PRO A C 1
ATOM 665 O O . PRO A 1 86 ? 3.695 -9.150 -8.355 1.00 85.12 86 PRO A O 1
ATOM 668 N N . LEU A 1 87 ? 3.742 -6.989 -7.747 1.00 85.56 87 LEU A N 1
ATOM 669 C CA . LEU A 1 87 ? 3.222 -6.517 -9.027 1.00 85.56 87 LEU A CA 1
ATOM 670 C C . LEU A 1 87 ? 4.334 -6.585 -10.073 1.00 85.56 87 LEU A C 1
ATOM 672 O O . LEU A 1 87 ? 5.327 -5.863 -9.986 1.00 85.56 87 LEU A O 1
ATOM 676 N N . ILE A 1 88 ? 4.170 -7.453 -11.070 1.00 83.19 88 ILE A N 1
ATOM 677 C CA . ILE A 1 88 ? 5.170 -7.655 -12.122 1.00 83.19 88 ILE A CA 1
ATOM 678 C C . ILE A 1 88 ? 4.720 -6.914 -13.388 1.00 83.19 88 ILE A C 1
ATOM 680 O O . ILE A 1 88 ? 3.675 -7.254 -13.949 1.00 83.19 88 ILE A O 1
ATOM 684 N N . PRO A 1 89 ? 5.496 -5.932 -13.891 1.00 82.81 89 PRO A N 1
ATOM 685 C CA . PRO A 1 89 ? 5.249 -5.360 -15.206 1.00 82.81 89 PRO A CA 1
ATOM 686 C C . PRO A 1 89 ? 5.351 -6.455 -16.261 1.00 82.81 89 PRO A C 1
ATOM 688 O O . PRO A 1 89 ? 6.362 -7.152 -16.351 1.00 82.81 89 PRO A O 1
ATOM 691 N N . THR A 1 90 ? 4.324 -6.590 -17.090 1.00 80.81 90 THR A N 1
ATOM 692 C CA . THR A 1 90 ? 4.335 -7.539 -18.201 1.00 80.81 90 THR A CA 1
ATOM 693 C C . THR A 1 90 ? 4.139 -6.791 -19.512 1.00 80.81 90 THR A C 1
ATOM 695 O O . THR A 1 90 ? 3.316 -5.889 -19.618 1.00 80.81 90 THR A O 1
ATOM 698 N N . THR A 1 91 ? 4.944 -7.136 -20.519 1.00 79.94 91 THR A N 1
ATOM 699 C CA . THR A 1 91 ? 4.833 -6.592 -21.886 1.00 79.94 91 THR A CA 1
ATOM 700 C C . THR A 1 91 ? 3.804 -7.344 -22.730 1.00 79.94 91 THR A C 1
ATOM 702 O O . THR A 1 91 ? 3.451 -6.907 -23.820 1.00 79.94 91 THR A O 1
ATOM 705 N N . LYS A 1 92 ? 3.322 -8.484 -22.224 1.00 83.50 92 LYS A N 1
ATOM 706 C CA . LYS A 1 92 ? 2.247 -9.300 -22.792 1.00 83.50 92 LYS A CA 1
ATOM 707 C C . LYS A 1 92 ? 1.091 -9.332 -21.792 1.00 83.50 92 LYS A C 1
ATOM 709 O O . LYS A 1 92 ? 1.379 -9.387 -20.598 1.00 83.50 92 LYS A O 1
ATOM 714 N N . PRO A 1 93 ? -0.176 -9.351 -22.237 1.00 73.38 93 PRO A N 1
ATOM 715 C CA . PRO A 1 93 ? -1.317 -9.423 -21.333 1.00 73.38 93 PRO A CA 1
ATOM 716 C C . PRO A 1 93 ? -1.225 -10.694 -20.485 1.00 73.38 93 PRO A C 1
ATOM 718 O O . PRO A 1 93 ? -1.341 -11.812 -20.988 1.00 73.38 93 PRO A O 1
ATOM 721 N N . LYS A 1 94 ? -0.971 -10.510 -19.191 1.00 79.19 94 LYS A N 1
ATOM 722 C CA . LYS A 1 94 ? -0.948 -11.570 -18.190 1.00 79.19 94 LYS A CA 1
ATOM 723 C C . LYS A 1 94 ? -1.751 -11.093 -16.994 1.00 79.19 94 LYS A C 1
ATOM 725 O O . LYS A 1 94 ? -1.505 -10.012 -16.469 1.00 79.19 94 LYS A O 1
ATOM 730 N N . TYR A 1 95 ? -2.696 -11.916 -16.571 1.00 77.31 95 TYR A N 1
ATOM 731 C CA . TYR A 1 95 ? -3.515 -11.633 -15.405 1.00 77.31 95 TYR A CA 1
ATOM 732 C C . TYR A 1 95 ? -2.849 -12.230 -14.171 1.00 77.31 95 TYR A C 1
ATOM 734 O O . TYR A 1 95 ? -2.471 -13.403 -14.163 1.00 77.31 95 TYR A O 1
ATOM 742 N N . GLN A 1 96 ? -2.688 -11.408 -13.141 1.00 78.62 96 GLN A N 1
ATOM 743 C CA . GLN A 1 96 ? -2.322 -11.864 -11.811 1.00 78.62 96 GLN A CA 1
ATOM 744 C C . GLN A 1 96 ? -3.617 -12.054 -11.027 1.00 78.62 96 GLN A C 1
ATOM 746 O O . GLN A 1 96 ? -4.423 -11.128 -10.925 1.00 78.62 96 GLN A O 1
ATOM 751 N N . VAL A 1 97 ? -3.844 -13.268 -10.529 1.00 73.12 97 VAL A N 1
ATOM 752 C CA . VAL A 1 97 ? -5.033 -13.570 -9.729 1.00 73.12 97 VAL A CA 1
ATOM 753 C C . VAL A 1 97 ? -4.899 -12.830 -8.402 1.00 73.12 97 VAL A C 1
ATOM 755 O O . VAL A 1 97 ? -3.907 -13.007 -7.703 1.00 73.12 97 VAL A O 1
ATOM 758 N N . CYS A 1 98 ? -5.872 -11.973 -8.098 1.00 77.38 98 CYS A N 1
ATOM 759 C CA . CYS A 1 98 ? -5.939 -11.202 -6.860 1.00 77.38 98 CYS A CA 1
ATOM 760 C C . CYS A 1 98 ? -7.365 -11.291 -6.315 1.00 77.38 98 CYS A C 1
ATOM 762 O O . CYS A 1 98 ? -8.325 -11.199 -7.087 1.00 77.38 98 CYS A O 1
ATOM 764 N N . GLN A 1 99 ? -7.518 -11.436 -5.000 1.00 82.75 99 GLN A N 1
ATOM 765 C CA . GLN A 1 99 ? -8.835 -11.340 -4.375 1.00 82.75 99 GLN A CA 1
ATOM 766 C C . GLN A 1 99 ? -9.207 -9.862 -4.253 1.00 82.75 99 GLN A C 1
ATOM 768 O O . GLN A 1 99 ? -8.574 -9.117 -3.505 1.00 82.75 99 GLN A O 1
ATOM 773 N N . LEU A 1 100 ? -10.221 -9.441 -5.006 1.00 83.00 100 LEU A N 1
ATOM 774 C CA . LEU A 1 100 ? -10.737 -8.077 -4.968 1.00 83.00 100 LEU A CA 1
ATOM 775 C C . LEU A 1 100 ? -11.747 -7.929 -3.830 1.00 83.00 100 LEU A C 1
ATOM 777 O O . LEU A 1 100 ? -12.623 -8.772 -3.644 1.00 83.00 100 LEU A O 1
ATOM 781 N N . LEU A 1 101 ? -11.620 -6.839 -3.087 1.00 83.69 101 LEU A N 1
ATOM 782 C CA . LEU A 1 101 ? -12.490 -6.434 -1.995 1.00 83.69 101 LEU A CA 1
ATOM 783 C C . LEU A 1 101 ? -13.056 -5.058 -2.340 1.00 83.69 101 LEU A C 1
ATOM 785 O O . LEU A 1 101 ? -12.350 -4.207 -2.874 1.00 83.69 101 LEU A O 1
ATOM 789 N N . PHE A 1 102 ? -14.327 -4.822 -2.049 1.00 84.25 102 PHE A N 1
ATOM 790 C CA . PHE A 1 102 ? -14.972 -3.546 -2.341 1.00 84.25 102 PHE A CA 1
ATOM 791 C C . PHE A 1 102 ? -15.773 -3.079 -1.138 1.00 84.25 102 PHE A C 1
ATOM 793 O O . PHE A 1 102 ? -16.522 -3.856 -0.548 1.00 84.25 102 PHE A O 1
ATOM 800 N N . TYR A 1 103 ? -15.613 -1.807 -0.803 1.00 81.31 103 TYR A N 1
ATOM 801 C CA . TYR A 1 103 ? -16.333 -1.127 0.253 1.00 81.31 103 TYR A CA 1
ATOM 802 C C . TYR A 1 103 ? -16.750 0.250 -0.251 1.00 81.31 103 TYR A C 1
ATOM 804 O O . TYR A 1 103 ? -15.955 0.962 -0.854 1.00 81.31 103 TYR A O 1
ATOM 812 N N . SER A 1 104 ? -17.989 0.659 -0.008 1.00 78.75 104 SER A N 1
ATOM 813 C CA . SER A 1 104 ? -18.431 1.999 -0.377 1.00 78.75 104 SER A CA 1
ATOM 814 C C . SER A 1 104 ? -19.205 2.643 0.753 1.00 78.75 104 SER A C 1
ATOM 816 O O . SER A 1 104 ? -20.107 2.027 1.320 1.00 78.75 104 SER A O 1
ATOM 818 N N . THR A 1 105 ? -18.866 3.896 1.048 1.00 72.00 10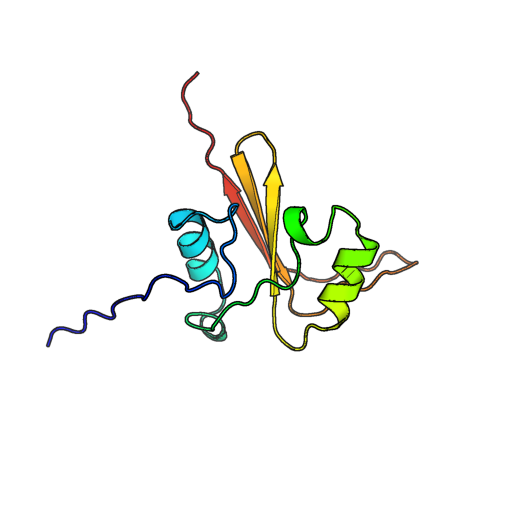5 THR A N 1
ATOM 819 C CA . THR A 1 105 ? -19.556 4.722 2.040 1.00 72.00 105 THR A CA 1
ATOM 820 C C . THR A 1 105 ? -20.513 5.713 1.395 1.00 72.00 105 THR A C 1
ATOM 822 O O . THR A 1 105 ? -20.665 6.812 1.932 1.00 72.00 105 THR A O 1
ATOM 825 N N . TYR A 1 106 ? -21.122 5.391 0.243 1.00 70.00 106 TYR A N 1
ATOM 826 C CA . TYR A 1 106 ? -22.156 6.256 -0.333 1.00 70.00 106 TYR A CA 1
ATOM 827 C C . TYR A 1 106 ? -23.191 6.578 0.754 1.00 70.00 106 TYR A C 1
ATOM 829 O O . TYR A 1 106 ? -23.970 5.720 1.170 1.00 70.00 106 TYR A O 1
ATOM 837 N N . ASN A 1 107 ? -23.167 7.820 1.239 1.00 54.03 107 ASN A N 1
ATOM 838 C CA . ASN A 1 107 ? -24.226 8.340 2.080 1.00 54.03 107 ASN A CA 1
ATOM 839 C C . ASN A 1 107 ? -25.429 8.500 1.161 1.00 54.03 107 ASN A C 1
ATOM 841 O O . ASN A 1 107 ? -25.408 9.298 0.227 1.00 54.03 107 ASN A O 1
ATOM 845 N N . LEU A 1 108 ? -26.465 7.708 1.407 1.00 48.00 108 LEU A N 1
ATOM 846 C CA . LEU A 1 108 ? -27.710 7.734 0.654 1.00 48.00 108 LEU A CA 1
ATOM 847 C C . LEU A 1 108 ? -28.570 8.943 1.062 1.00 48.00 108 LEU A C 1
ATOM 849 O O . LEU A 1 108 ? -29.740 8.778 1.369 1.00 48.00 108 LEU A O 1
ATOM 853 N N . TYR A 1 109 ? -27.996 10.148 1.121 1.00 42.72 109 TYR A N 1
ATOM 854 C CA . TYR A 1 109 ? -28.718 11.389 1.413 1.00 42.72 109 TYR A CA 1
ATOM 855 C C . TYR A 1 109 ? -28.033 12.590 0.746 1.00 42.72 109 TYR A C 1
ATOM 857 O O . TYR A 1 109 ? -27.207 13.248 1.371 1.00 42.72 109 TYR A O 1
ATOM 865 N N . THR A 1 110 ? -28.355 12.797 -0.536 1.00 38.91 110 THR A N 1
ATOM 866 C CA . THR A 1 110 ? -28.933 13.995 -1.203 1.00 38.91 110 THR A CA 1
ATOM 867 C C . THR A 1 110 ? -28.485 14.060 -2.650 1.00 38.91 110 THR A C 1
ATOM 869 O O . THR A 1 110 ? -27.254 14.095 -2.868 1.00 38.91 110 THR A O 1
#

Radius of gyration: 15.72 Å; chains: 1; bounding box: 39×32×54 Å

Secondary structure (DSSP, 8-state):
------------SS--TT--HHHHHHHHHHS-TTTTT--------HHHH-S-HHHHHHHHTT-SS-EEEEEE-TTSEEEEEEESS-----SS--PPP-EEEEEE------

pLDDT: mean 75.91, std 16.39, range [26.77, 93.25]

Organism: Pisum sativum (NCBI:txid3888)

Foldseek 3Di:
DDPPPPQDQQPAVDDDPPADSVNVVLVLVVDDPVCRPDRDYCQDDCVPQNDDPVSQLVSLQPDPAWDKDWDDDPQAKIKIWIARGGDDDDPDDDDDDIDIDIDGPRPPDD